Protein AF-A0A357I9I0-F1 (afdb_monomer_lite)

pLDDT: mean 70.43, std 14.73, range [44.56, 95.81]

Structure (mmCIF, N/CA/C/O backbone):
data_AF-A0A357I9I0-F1
#
_entry.id   AF-A0A357I9I0-F1
#
loop_
_atom_site.group_PDB
_atom_site.id
_atom_site.type_symbol
_atom_site.label_atom_id
_atom_site.label_alt_id
_atom_site.label_comp_id
_atom_site.label_asym_id
_atom_site.label_entity_id
_atom_site.label_seq_id
_atom_site.pdbx_PDB_ins_code
_atom_site.Cartn_x
_atom_site.Cartn_y
_atom_site.Cartn_z
_atom_site.occupancy
_atom_site.B_iso_or_equiv
_atom_site.auth_seq_id
_atom_site.auth_comp_id
_atom_site.auth_asym_id
_atom_site.auth_atom_id
_atom_site.pdbx_PDB_model_num
ATOM 1 N N . VAL A 1 1 ? -6.649 2.729 31.649 1.00 77.00 1 VAL A N 1
ATOM 2 C CA . VAL A 1 1 ? -6.765 1.903 30.424 1.00 77.00 1 VAL A CA 1
ATOM 3 C C . VAL A 1 1 ? -7.086 2.806 29.247 1.00 77.00 1 VAL A C 1
ATOM 5 O O . VAL A 1 1 ? -7.977 3.643 29.360 1.00 77.00 1 VAL A O 1
ATOM 8 N N . PHE A 1 2 ? -6.343 2.664 28.151 1.00 78.06 2 PHE A N 1
ATOM 9 C CA . PHE A 1 2 ? -6.590 3.400 26.912 1.00 78.06 2 PHE A CA 1
ATOM 10 C C . PHE A 1 2 ? -7.330 2.504 25.931 1.00 78.06 2 PHE A C 1
ATOM 12 O O . PHE A 1 2 ? -6.907 1.373 25.696 1.00 78.06 2 PHE A O 1
ATOM 19 N N . ILE A 1 3 ? -8.426 3.009 25.370 1.00 77.62 3 ILE A N 1
ATOM 20 C CA . ILE A 1 3 ? -9.235 2.271 24.401 1.00 77.62 3 ILE A CA 1
ATOM 21 C C . ILE A 1 3 ? -9.315 3.104 23.135 1.00 77.62 3 ILE A C 1
ATOM 23 O O . ILE A 1 3 ? -9.853 4.214 23.143 1.00 77.62 3 ILE A O 1
ATOM 27 N N . LYS A 1 4 ? -8.755 2.559 22.055 1.00 79.69 4 LYS A N 1
ATOM 28 C CA . LYS A 1 4 ? -8.870 3.118 20.712 1.00 79.69 4 LYS A CA 1
ATOM 29 C C . LYS A 1 4 ? -10.091 2.498 20.045 1.00 79.69 4 LYS A C 1
ATOM 31 O O . LYS A 1 4 ? -10.149 1.279 19.916 1.00 79.69 4 LYS A O 1
ATOM 36 N N . TYR A 1 5 ? -11.051 3.320 19.643 1.00 78.62 5 TYR A N 1
ATOM 37 C CA . TYR A 1 5 ? -12.319 2.850 19.080 1.00 78.62 5 TYR A CA 1
ATOM 38 C C . TYR A 1 5 ? -12.621 3.505 17.737 1.00 78.62 5 TYR A C 1
ATOM 40 O O . TYR A 1 5 ? -12.159 4.613 17.467 1.00 78.62 5 TYR A O 1
ATOM 48 N N . LEU A 1 6 ? -13.387 2.825 16.881 1.00 77.56 6 LEU A N 1
ATOM 49 C CA . LEU A 1 6 ? -13.899 3.448 15.665 1.00 77.56 6 LEU A CA 1
ATOM 50 C C . LEU A 1 6 ? -15.017 4.432 16.037 1.00 77.56 6 LEU A C 1
ATOM 52 O O . LEU A 1 6 ? -15.881 4.070 16.832 1.00 77.56 6 LEU A O 1
ATOM 56 N N . PRO A 1 7 ? -15.055 5.641 15.452 1.00 71.12 7 PRO A N 1
ATOM 57 C CA . PRO A 1 7 ? -16.050 6.659 15.802 1.00 71.12 7 PRO A CA 1
ATOM 58 C C . PRO A 1 7 ? -17.497 6.244 15.483 1.00 71.12 7 PRO A C 1
ATOM 60 O O . PRO A 1 7 ? -18.431 6.836 16.007 1.00 71.12 7 PRO A O 1
ATOM 63 N N . GLU A 1 8 ? -17.692 5.222 14.646 1.00 73.12 8 GLU A N 1
ATOM 64 C CA . GLU A 1 8 ? -19.010 4.655 14.326 1.00 73.12 8 GLU A CA 1
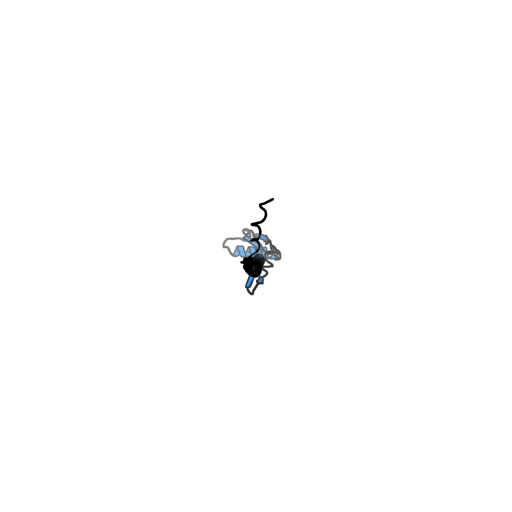ATOM 65 C C . GLU A 1 8 ? -19.518 3.686 15.410 1.00 73.12 8 GLU A C 1
ATOM 67 O O . GLU A 1 8 ? -20.695 3.326 15.434 1.00 73.12 8 GLU A O 1
ATOM 72 N N . THR A 1 9 ? -18.651 3.268 16.335 1.00 73.88 9 THR A N 1
ATOM 73 C CA . THR A 1 9 ? -19.014 2.397 17.453 1.00 73.88 9 THR A CA 1
ATOM 74 C C . THR A 1 9 ? -19.516 3.229 18.632 1.00 73.88 9 THR A C 1
ATOM 76 O O . THR A 1 9 ? -18.803 4.090 19.148 1.00 73.88 9 THR A O 1
ATOM 79 N N . ARG A 1 10 ? -20.729 2.936 19.114 1.00 70.00 10 ARG A N 1
ATOM 80 C CA . ARG A 1 10 ? -21.310 3.566 20.310 1.00 70.00 10 ARG A CA 1
ATOM 81 C C . ARG A 1 10 ? -20.650 3.026 21.578 1.00 70.00 10 ARG A C 1
ATOM 83 O O . ARG A 1 10 ? -21.147 2.095 22.204 1.00 70.00 10 ARG A O 1
ATOM 90 N N . LEU A 1 11 ? -19.500 3.592 21.944 1.00 73.00 11 LEU A N 1
ATOM 91 C CA . LEU A 1 11 ? -18.765 3.175 23.143 1.00 73.00 11 LEU A CA 1
ATOM 92 C C . LEU A 1 11 ? -19.372 3.682 24.457 1.00 73.00 11 LEU A C 1
ATOM 94 O O . LEU A 1 11 ? -19.047 3.143 25.515 1.00 73.00 11 LEU A O 1
ATOM 98 N N . ASP A 1 12 ? -20.245 4.688 24.404 1.00 73.50 12 ASP A N 1
ATOM 99 C CA . ASP A 1 12 ? -20.838 5.298 25.599 1.00 73.50 12 ASP A CA 1
ATOM 100 C C . ASP A 1 12 ? -21.708 4.310 26.387 1.00 73.50 12 ASP A C 1
ATOM 102 O O . ASP A 1 12 ? -21.696 4.316 27.617 1.00 73.50 12 ASP A O 1
ATOM 106 N N . GLU A 1 13 ? -22.392 3.408 25.681 1.00 79.50 13 GLU A N 1
ATOM 107 C CA . GLU A 1 13 ? -23.292 2.408 26.266 1.00 79.50 13 GLU A CA 1
ATOM 108 C C . GLU A 1 13 ? -22.512 1.261 26.943 1.00 79.50 13 GLU A C 1
ATOM 110 O O . GLU A 1 13 ? -22.909 0.770 27.998 1.00 79.50 13 GLU A O 1
ATOM 115 N N . ILE A 1 14 ? -21.348 0.887 26.400 1.00 80.69 14 ILE A N 1
ATOM 116 C CA . ILE A 1 14 ? -20.538 -0.257 26.867 1.00 80.69 14 ILE A CA 1
ATOM 117 C C . ILE A 1 14 ? -19.396 0.135 27.817 1.00 80.69 14 ILE A C 1
ATOM 119 O O . ILE A 1 14 ? -18.700 -0.721 28.363 1.00 80.69 14 ILE A O 1
ATOM 123 N N . LYS A 1 15 ? -19.190 1.431 28.073 1.00 81.06 15 LYS A N 1
ATOM 124 C CA . LYS A 1 15 ? -18.105 1.938 28.933 1.00 81.06 15 LYS A CA 1
ATOM 125 C C . LYS A 1 15 ? -18.128 1.347 30.349 1.00 81.06 15 LYS A C 1
ATOM 127 O O . LYS A 1 15 ? -17.073 1.047 30.911 1.00 81.06 15 LYS A O 1
ATOM 132 N N . SER A 1 16 ? -19.323 1.199 30.924 1.00 82.25 16 SER A N 1
ATOM 133 C CA . SER A 1 16 ? -19.526 0.620 32.261 1.00 82.25 16 SER A CA 1
ATOM 134 C C . SER A 1 16 ? -19.165 -0.869 32.291 1.00 82.25 16 SER A C 1
ATOM 136 O O . SER A 1 16 ? -18.475 -1.340 33.197 1.00 82.25 16 SER A O 1
ATOM 138 N N . GLU A 1 17 ? -19.550 -1.597 31.244 1.00 83.12 17 GLU A N 1
ATOM 139 C CA . GLU A 1 17 ? -19.239 -3.016 31.089 1.00 83.12 17 GLU A CA 1
ATOM 140 C C . GLU A 1 17 ? -17.730 -3.241 30.962 1.00 83.12 17 GLU A C 1
ATOM 142 O O . GLU A 1 17 ? -17.163 -4.078 31.666 1.00 83.12 17 GLU A O 1
ATOM 147 N N . ILE A 1 18 ? -17.043 -2.415 30.168 1.00 82.00 18 ILE A N 1
ATOM 148 C CA . ILE A 1 18 ? -15.585 -2.490 30.033 1.00 82.00 18 ILE A CA 1
ATOM 149 C C . ILE A 1 18 ? -14.890 -2.220 31.375 1.00 82.00 18 ILE A C 1
ATOM 151 O O . ILE A 1 18 ? -13.954 -2.934 31.736 1.00 82.00 18 ILE A O 1
ATOM 155 N N . LYS A 1 19 ? -15.352 -1.229 32.151 1.00 83.25 19 LYS A N 1
ATOM 156 C CA . LYS A 1 19 ? -14.823 -0.981 33.504 1.00 83.25 19 LYS A CA 1
ATOM 157 C C . LYS A 1 19 ? -14.955 -2.202 34.408 1.00 83.25 19 LYS A C 1
ATOM 159 O O . LYS A 1 19 ? -14.013 -2.534 35.123 1.00 83.25 19 LYS A O 1
ATOM 164 N N . MET A 1 20 ? -16.104 -2.867 34.366 1.00 84.44 20 MET A N 1
ATOM 165 C CA . MET A 1 20 ? -16.371 -4.057 35.170 1.00 84.44 20 MET A CA 1
ATOM 166 C C . MET A 1 20 ? -15.499 -5.246 34.749 1.00 84.44 20 MET A C 1
ATOM 168 O O . MET A 1 20 ? -14.977 -5.942 35.618 1.00 84.44 20 MET A O 1
ATOM 172 N N . ILE A 1 21 ? -15.293 -5.454 33.445 1.00 85.06 21 ILE A N 1
ATOM 173 C CA . ILE A 1 21 ? -14.382 -6.489 32.932 1.00 85.06 21 ILE A CA 1
ATOM 174 C C . ILE A 1 21 ? -12.957 -6.229 33.426 1.00 85.06 21 ILE A C 1
ATOM 176 O O . ILE A 1 21 ? -12.316 -7.130 33.963 1.00 85.06 21 ILE A O 1
ATOM 180 N N . VAL A 1 22 ? -12.475 -4.989 33.308 1.00 83.44 22 VAL A N 1
ATOM 181 C CA . VAL A 1 22 ? -11.122 -4.624 33.749 1.00 83.44 22 VAL A CA 1
ATOM 182 C C . VAL A 1 22 ? -10.963 -4.811 35.260 1.00 83.44 22 VAL A C 1
ATOM 184 O O . VAL A 1 22 ? -9.989 -5.425 35.687 1.00 83.44 22 VAL A O 1
ATOM 187 N N . ALA A 1 23 ? -11.929 -4.354 36.061 1.00 83.75 23 ALA A N 1
ATOM 188 C CA . ALA A 1 23 ? -11.901 -4.514 37.516 1.00 83.75 23 ALA A CA 1
ATOM 189 C C . ALA A 1 23 ? -11.879 -5.991 37.946 1.00 83.75 23 ALA A C 1
ATOM 191 O O . ALA A 1 23 ? -11.171 -6.354 38.875 1.00 83.75 23 ALA A O 1
ATOM 192 N N . ARG A 1 24 ? -12.606 -6.870 37.242 1.00 84.88 24 ARG A N 1
ATOM 193 C CA . ARG A 1 24 ? -12.603 -8.317 37.526 1.00 84.88 24 ARG A CA 1
ATOM 194 C C . ARG A 1 24 ? -11.357 -9.042 37.019 1.00 84.88 24 ARG A C 1
ATOM 196 O O . ARG A 1 24 ? -11.066 -10.129 37.501 1.00 84.88 24 ARG A O 1
ATOM 203 N N . SER A 1 25 ? -10.645 -8.476 36.046 1.00 81.06 25 SER A N 1
ATOM 204 C CA . SER A 1 25 ? -9.455 -9.103 35.458 1.00 81.06 25 SER A CA 1
ATOM 205 C C . SER A 1 25 ? -8.190 -8.975 36.314 1.00 81.06 25 SER A C 1
ATOM 207 O O . SER A 1 25 ? -7.205 -9.652 36.032 1.00 81.06 25 SER A O 1
ATOM 209 N N . ILE A 1 26 ? -8.198 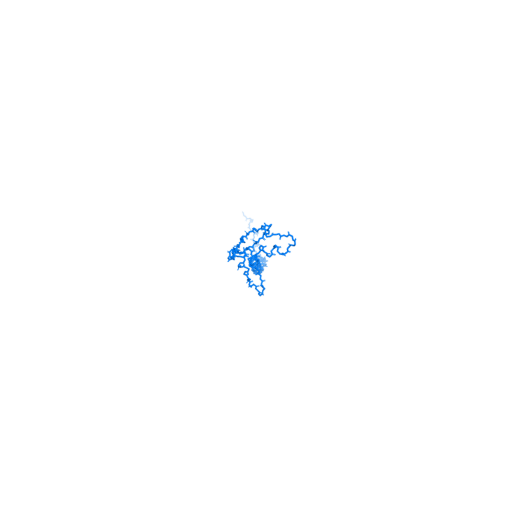-8.113 37.340 1.00 78.19 26 ILE A N 1
ATOM 210 C CA . ILE A 1 26 ? -7.040 -7.825 38.195 1.00 78.19 26 ILE A CA 1
ATOM 211 C C . ILE A 1 26 ? -7.472 -7.940 39.664 1.00 78.19 26 ILE A C 1
ATOM 213 O O . ILE A 1 26 ? -8.303 -7.164 40.133 1.00 78.19 26 ILE A O 1
ATOM 217 N N . GLU A 1 27 ? -6.903 -8.895 40.405 1.00 70.44 27 GLU A N 1
ATOM 218 C CA . GLU A 1 27 ? -7.173 -9.049 41.840 1.00 70.44 27 GLU A CA 1
ATOM 219 C C . GLU A 1 27 ? -6.764 -7.786 42.615 1.00 70.44 27 GLU A C 1
ATOM 221 O O . GLU A 1 27 ? -5.643 -7.294 42.494 1.00 70.44 27 GLU A O 1
ATOM 226 N N . GLY A 1 28 ? -7.694 -7.243 43.406 1.00 75.62 28 GLY A N 1
ATOM 227 C CA . GLY A 1 28 ? -7.483 -6.031 44.206 1.00 75.62 28 GLY A CA 1
ATOM 228 C C . GLY A 1 28 ? -7.773 -4.705 43.492 1.00 75.62 28 GLY A C 1
ATOM 229 O O . GLY A 1 28 ? -7.646 -3.659 44.126 1.00 75.62 28 GLY A O 1
ATOM 230 N N . LEU A 1 29 ? -8.197 -4.716 42.222 1.00 76.88 29 LEU A N 1
ATOM 231 C CA . LEU A 1 29 ? -8.586 -3.505 41.494 1.00 76.88 29 LEU A CA 1
ATOM 232 C C . LEU A 1 29 ? -10.096 -3.253 41.625 1.00 76.88 29 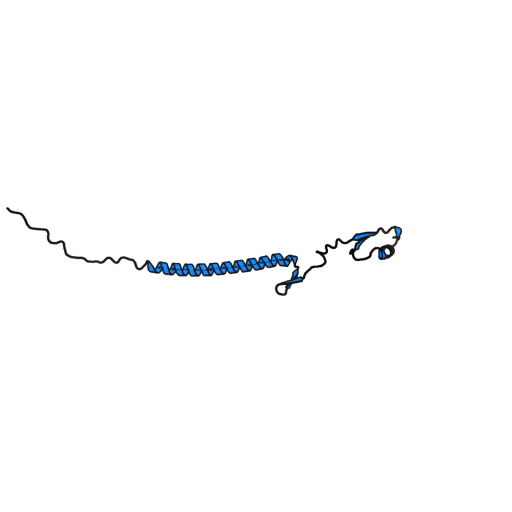LEU A C 1
ATOM 234 O O . LEU A 1 29 ? -10.916 -4.014 41.110 1.00 76.88 29 LEU A O 1
ATOM 238 N N . SER A 1 30 ? -10.486 -2.173 42.304 1.00 76.50 30 SER A N 1
ATOM 239 C CA . SER A 1 30 ? -11.901 -1.802 42.427 1.00 76.50 30 SER A CA 1
ATOM 240 C C . SER A 1 30 ? -12.372 -0.949 41.244 1.00 76.50 30 SER A C 1
ATOM 242 O O . SER A 1 30 ? -11.588 -0.278 40.573 1.00 76.50 30 SER A O 1
ATOM 244 N N . TYR A 1 31 ? -13.681 -0.959 40.984 1.00 76.44 31 TYR A N 1
ATOM 245 C CA . TYR A 1 31 ? -14.309 -0.238 39.870 1.00 76.44 31 TYR A CA 1
ATOM 246 C C . TYR A 1 31 ? -13.955 1.264 39.829 1.00 76.44 31 TYR A C 1
ATOM 248 O O . TYR A 1 31 ? -13.729 1.825 38.753 1.00 76.44 31 TYR A O 1
ATOM 256 N N . ASP A 1 32 ? -13.843 1.900 40.998 1.00 77.81 32 ASP A N 1
ATOM 257 C CA . ASP A 1 32 ? -13.555 3.334 41.137 1.00 77.81 32 ASP A CA 1
ATOM 258 C C . ASP A 1 32 ? -12.098 3.694 40.826 1.00 77.81 32 ASP A C 1
ATOM 260 O O . ASP A 1 32 ? -11.792 4.839 40.494 1.00 77.81 32 ASP A O 1
ATOM 264 N N . GLN A 1 33 ? -11.197 2.710 40.866 1.00 77.94 33 GLN A N 1
ATOM 265 C CA . GLN A 1 33 ? -9.778 2.887 40.550 1.00 77.94 33 GLN A CA 1
ATOM 266 C C . GLN A 1 33 ? -9.492 2.767 39.043 1.00 77.94 33 GLN A C 1
ATOM 268 O O . GLN A 1 33 ? -8.373 3.030 38.595 1.00 77.94 33 GLN A O 1
ATOM 273 N N . VAL A 1 34 ? -10.491 2.407 38.227 1.00 73.62 34 VAL A N 1
ATOM 274 C CA . VAL A 1 34 ? -10.319 2.230 36.780 1.00 73.62 34 VAL A CA 1
ATOM 275 C C . VAL A 1 34 ? -10.641 3.524 36.023 1.00 73.62 34 VAL A C 1
ATOM 277 O O . VAL A 1 34 ? -11.800 3.872 35.773 1.00 73.62 34 VAL A O 1
ATOM 280 N N . SER A 1 35 ? -9.593 4.219 35.571 1.00 78.44 35 SER A N 1
ATOM 281 C CA . SER A 1 35 ? -9.719 5.342 34.632 1.00 78.44 35 SER A CA 1
ATOM 282 C C . SER A 1 35 ? -9.692 4.853 33.179 1.00 78.44 35 SER A C 1
ATOM 284 O O . SER A 1 35 ? -8.750 4.168 32.757 1.00 78.44 35 SER A O 1
ATOM 286 N N . LEU A 1 36 ? -10.734 5.189 32.409 1.00 77.00 36 LEU A N 1
ATOM 287 C CA . LEU A 1 36 ? -10.821 4.916 30.971 1.00 77.00 36 LEU A CA 1
ATOM 288 C C . LEU A 1 36 ? -10.671 6.223 30.214 1.00 77.00 36 LEU A C 1
ATOM 290 O O . LEU A 1 36 ? -11.473 7.141 30.393 1.00 77.00 36 LEU A O 1
ATOM 294 N N . VAL A 1 37 ? -9.698 6.254 29.313 1.00 80.94 37 VAL A N 1
ATOM 295 C CA . VAL A 1 37 ? -9.555 7.325 28.332 1.00 80.94 37 VAL A CA 1
ATOM 296 C C . VAL A 1 37 ? -9.924 6.747 26.975 1.00 80.94 37 VAL A C 1
ATOM 298 O O . VAL A 1 37 ? -9.296 5.800 26.492 1.00 80.94 37 VAL A O 1
ATOM 301 N N . MET A 1 38 ? -10.990 7.294 26.397 1.00 78.50 38 MET A N 1
ATOM 302 C CA . MET A 1 38 ? -11.515 6.884 25.101 1.00 78.50 38 MET A CA 1
ATOM 303 C C . MET A 1 38 ? -10.872 7.760 24.034 1.00 78.50 38 MET A C 1
ATOM 305 O O . MET A 1 38 ? -11.035 8.979 24.047 1.00 78.50 38 MET A O 1
ATOM 309 N N . LEU A 1 39 ? -10.136 7.139 23.121 1.00 77.50 39 LEU A N 1
ATOM 310 C CA . LEU A 1 39 ? -9.490 7.824 22.011 1.00 77.50 39 LEU A CA 1
ATOM 311 C C . LEU A 1 39 ? -10.183 7.387 20.727 1.00 77.50 39 LEU A C 1
ATOM 313 O O . LEU A 1 39 ? -10.097 6.221 20.335 1.00 77.50 39 LEU A O 1
ATOM 317 N N . ALA A 1 40 ? -10.883 8.320 20.083 1.00 74.94 40 ALA A N 1
ATOM 318 C CA . ALA A 1 40 ? -11.420 8.066 18.758 1.00 74.94 40 ALA A CA 1
ATOM 319 C C . ALA A 1 40 ? -10.239 7.773 17.832 1.00 74.94 40 ALA A C 1
ATOM 321 O O . ALA A 1 40 ? -9.270 8.537 17.767 1.00 74.94 40 ALA A O 1
ATOM 322 N N . ALA A 1 41 ? -10.289 6.642 17.140 1.00 74.56 41 ALA A N 1
ATOM 323 C CA . ALA A 1 41 ? -9.365 6.397 16.061 1.00 74.56 41 ALA A CA 1
ATOM 324 C C . ALA A 1 41 ? -9.581 7.513 15.039 1.00 74.56 41 ALA A C 1
ATOM 326 O O . ALA A 1 41 ? -10.681 7.661 14.504 1.00 74.56 41 ALA A O 1
ATOM 327 N N . ALA A 1 42 ? -8.527 8.283 14.763 1.00 65.31 42 ALA A N 1
ATOM 328 C CA . ALA A 1 42 ? -8.423 9.006 13.511 1.00 65.31 42 ALA A CA 1
ATOM 329 C C . ALA A 1 42 ? -8.400 7.938 12.414 1.00 65.31 42 ALA A C 1
ATOM 331 O O . ALA A 1 42 ? -7.352 7.412 12.042 1.00 65.31 42 ALA A O 1
ATOM 332 N N . VAL A 1 43 ? -9.591 7.509 12.002 1.00 55.66 43 VAL A N 1
ATOM 333 C CA . VAL A 1 43 ? -9.765 6.764 10.773 1.00 55.66 43 VAL A CA 1
ATOM 334 C C . VAL A 1 43 ? -9.525 7.815 9.711 1.00 55.66 43 VAL A C 1
ATOM 336 O O . VAL A 1 43 ? -10.447 8.520 9.302 1.00 55.66 43 VAL A O 1
ATOM 339 N N . ASP A 1 44 ? -8.265 7.962 9.303 1.00 54.91 44 ASP A N 1
ATOM 340 C CA . ASP A 1 44 ? -8.004 8.430 7.957 1.00 54.91 44 ASP A CA 1
ATOM 341 C C . ASP A 1 44 ? -8.802 7.479 7.073 1.00 54.91 44 ASP A C 1
ATOM 343 O O . ASP A 1 44 ? -8.427 6.323 6.861 1.00 54.91 44 ASP A O 1
ATOM 347 N N . LYS A 1 45 ? -9.964 7.942 6.607 1.00 51.56 45 LYS A N 1
ATOM 348 C CA . LYS A 1 45 ? -10.809 7.188 5.677 1.00 51.56 45 LYS A CA 1
ATOM 349 C C . LYS A 1 45 ? -10.046 6.869 4.380 1.00 51.56 45 LYS A C 1
ATOM 351 O O . LYS A 1 45 ? -10.511 6.064 3.588 1.00 51.56 45 LYS A O 1
ATOM 356 N N . GLY A 1 46 ? -8.852 7.445 4.192 1.00 48.19 46 GLY A N 1
ATOM 357 C CA . GLY A 1 46 ? -7.887 7.078 3.158 1.00 48.19 46 GLY A CA 1
ATOM 358 C C . GLY A 1 46 ? -6.922 5.932 3.503 1.00 48.19 46 GLY A C 1
ATOM 359 O O . GLY A 1 46 ? -6.372 5.349 2.578 1.00 48.19 46 GLY A O 1
ATOM 360 N N . ALA A 1 47 ? -6.717 5.573 4.777 1.00 51.19 47 ALA A N 1
ATOM 361 C CA . ALA A 1 47 ? -5.708 4.586 5.192 1.00 51.19 47 ALA A CA 1
ATOM 362 C C . ALA A 1 47 ? -6.273 3.182 5.477 1.00 51.19 47 ALA A C 1
ATOM 364 O O . ALA A 1 47 ? -5.539 2.201 5.394 1.00 51.19 47 ALA A O 1
ATOM 365 N N . VAL A 1 48 ? -7.566 3.062 5.807 1.00 50.41 48 VAL A N 1
ATOM 366 C CA . VAL A 1 48 ? -8.185 1.764 6.159 1.00 50.41 48 VAL A CA 1
ATOM 367 C C . VAL A 1 48 ? -9.091 1.214 5.051 1.00 50.41 48 VAL A C 1
ATOM 369 O O . VAL A 1 48 ? -9.304 0.008 4.996 1.00 50.41 48 VAL A O 1
ATOM 372 N N . ASP A 1 49 ? -9.569 2.050 4.123 1.00 47.56 49 ASP A N 1
ATOM 373 C CA . ASP A 1 49 ? -10.599 1.622 3.166 1.00 47.56 49 ASP A CA 1
ATOM 374 C C . ASP A 1 49 ? -10.066 1.156 1.802 1.00 47.56 49 ASP A C 1
ATOM 376 O O . ASP A 1 49 ? -10.794 0.533 1.039 1.00 47.56 49 ASP A O 1
ATOM 380 N N . GLN A 1 50 ? -8.805 1.409 1.435 1.00 44.56 50 GLN A N 1
ATOM 381 C CA . GLN A 1 50 ? -8.351 1.095 0.074 1.00 44.56 50 GLN A CA 1
ATOM 382 C C . GLN A 1 50 ? -6.892 0.627 0.010 1.00 44.56 50 GLN A C 1
ATOM 384 O O . GLN A 1 50 ? -6.109 1.148 -0.784 1.00 44.56 50 GLN A O 1
ATOM 389 N N . VAL A 1 51 ? -6.552 -0.483 0.688 1.00 50.03 51 VAL A N 1
ATOM 390 C CA . VAL A 1 51 ? -5.570 -1.420 0.093 1.00 50.03 51 VAL A CA 1
ATOM 391 C C . VAL A 1 51 ? -6.245 -2.032 -1.133 1.00 50.03 51 VAL A C 1
ATOM 393 O O . VAL A 1 51 ? -6.706 -3.172 -1.152 1.00 50.03 51 VAL A O 1
ATOM 396 N N . ARG A 1 52 ? -6.395 -1.207 -2.169 1.00 49.59 52 ARG A N 1
ATOM 397 C CA . ARG A 1 52 ? -6.850 -1.624 -3.480 1.00 49.59 52 ARG A CA 1
ATOM 398 C C . ARG A 1 52 ? -5.776 -2.542 -4.008 1.00 49.59 52 ARG A C 1
ATOM 400 O O . ARG A 1 52 ? -4.695 -2.114 -4.398 1.00 49.59 52 ARG A O 1
ATOM 407 N N . TRP A 1 53 ? -6.070 -3.824 -3.993 1.00 48.72 53 TRP A N 1
ATOM 408 C CA . TRP A 1 53 ? -5.258 -4.810 -4.668 1.00 48.72 53 TRP A CA 1
ATOM 409 C C . TRP A 1 53 ? -5.402 -4.569 -6.169 1.00 48.72 53 TRP A C 1
ATOM 411 O O . TRP A 1 53 ? -6.427 -4.897 -6.765 1.00 48.72 53 TRP A O 1
ATOM 421 N N . SER A 1 54 ? -4.401 -3.943 -6.785 1.00 56.62 54 SER A N 1
ATOM 422 C CA . SER A 1 54 ? -4.338 -3.845 -8.242 1.00 56.62 54 SER A CA 1
ATOM 423 C C . SER A 1 54 ? -3.604 -5.069 -8.779 1.00 56.62 54 SER A C 1
ATOM 425 O O . SER A 1 54 ? -2.540 -5.436 -8.279 1.00 56.62 54 SER A O 1
ATOM 427 N N . THR A 1 55 ? -4.201 -5.739 -9.763 1.00 58.41 55 THR A N 1
ATOM 428 C CA . THR A 1 55 ? -3.581 -6.889 -10.427 1.00 58.41 55 THR A CA 1
ATOM 429 C C . THR A 1 55 ? -2.804 -6.372 -11.629 1.00 58.41 55 THR A C 1
ATOM 431 O O . THR A 1 55 ? -3.401 -5.929 -12.608 1.00 58.41 55 THR A O 1
ATOM 434 N N . LEU A 1 56 ? -1.476 -6.414 -11.552 1.00 51.06 56 LEU A N 1
ATOM 435 C CA . LEU A 1 56 ? -0.580 -6.161 -12.680 1.00 51.06 56 LEU A CA 1
ATOM 436 C C . LEU A 1 56 ? 0.119 -7.489 -12.995 1.00 51.06 56 LEU A C 1
ATOM 438 O O . LEU A 1 56 ? 0.791 -8.048 -12.135 1.00 51.06 56 LEU A O 1
ATOM 442 N N . LEU A 1 57 ? -0.080 -8.026 -14.207 1.00 56.34 57 LEU A N 1
ATOM 443 C CA . LEU A 1 57 ? 0.537 -9.289 -14.661 1.00 56.34 57 LEU A CA 1
ATOM 444 C C . LEU A 1 57 ? 0.248 -10.516 -13.764 1.00 56.34 57 LEU A C 1
ATOM 446 O O . LEU A 1 57 ? 1.097 -11.379 -13.579 1.00 56.34 57 LEU A O 1
ATOM 450 N N . GLY A 1 58 ? -0.957 -10.610 -13.194 1.00 61.97 58 GLY A N 1
ATOM 451 C CA . GLY A 1 58 ? -1.368 -11.761 -12.374 1.00 61.97 58 GLY A CA 1
ATOM 452 C C . GLY A 1 58 ? -0.815 -11.773 -10.943 1.00 61.97 58 GLY A C 1
ATOM 453 O O . GLY A 1 58 ? -1.226 -12.615 -10.149 1.00 61.97 58 GLY A O 1
ATOM 454 N N . PHE A 1 59 ? 0.037 -10.811 -10.575 1.00 65.06 59 PHE A N 1
ATOM 455 C CA . PHE A 1 59 ? 0.523 -10.637 -9.208 1.00 65.06 59 PHE A CA 1
ATOM 456 C C . PHE A 1 59 ? -0.268 -9.537 -8.490 1.00 65.06 59 PHE A C 1
ATOM 458 O O . PHE A 1 59 ? -0.521 -8.459 -9.035 1.00 65.06 59 PHE A O 1
ATOM 465 N N . ARG A 1 60 ? -0.686 -9.824 -7.252 1.00 60.06 60 ARG A N 1
ATOM 466 C CA . ARG A 1 60 ? -1.358 -8.853 -6.379 1.00 60.06 60 ARG A CA 1
ATOM 467 C C . ARG A 1 60 ? -0.304 -7.933 -5.767 1.00 60.06 60 ARG A C 1
ATOM 469 O O . ARG A 1 60 ? 0.475 -8.385 -4.933 1.00 60.06 60 ARG A O 1
ATOM 476 N N . MET A 1 61 ? -0.295 -6.659 -6.161 1.00 63.19 61 MET A N 1
ATOM 477 C CA . MET A 1 61 ? 0.596 -5.646 -5.586 1.00 63.19 61 MET A CA 1
ATOM 478 C C . MET A 1 61 ? -0.193 -4.474 -4.977 1.00 63.19 61 MET A C 1
ATOM 480 O O . MET A 1 61 ? -1.209 -4.060 -5.552 1.00 63.19 61 MET A O 1
ATOM 484 N N . PRO A 1 62 ? 0.259 -3.931 -3.827 1.00 57.19 62 PRO A N 1
ATOM 485 C CA . PRO A 1 62 ? -0.317 -2.733 -3.221 1.00 57.19 62 PRO A CA 1
ATOM 486 C C . PRO A 1 62 ? -0.221 -1.520 -4.157 1.00 57.19 62 PRO A C 1
ATOM 488 O O . PRO A 1 62 ? 0.811 -1.282 -4.788 1.00 57.19 62 PRO A O 1
ATOM 491 N N . VAL A 1 63 ? -1.294 -0.729 -4.225 1.00 59.97 63 VAL A N 1
ATOM 492 C CA . VAL A 1 63 ? -1.420 0.447 -5.111 1.00 59.97 63 VAL A CA 1
ATOM 493 C C . VAL A 1 63 ? -0.353 1.522 -4.907 1.00 59.97 63 VAL A C 1
ATOM 495 O O . VAL A 1 63 ? -0.004 2.204 -5.869 1.00 59.97 63 VAL A O 1
ATOM 498 N N . GLU A 1 64 ? 0.217 1.642 -3.709 1.00 62.22 64 GLU A N 1
ATOM 499 C CA . GLU A 1 64 ? 1.297 2.600 -3.426 1.00 62.22 64 GLU A CA 1
ATOM 500 C C . GLU A 1 64 ? 2.592 2.256 -4.178 1.00 62.22 64 GLU A C 1
ATOM 502 O O . GLU A 1 64 ? 3.334 3.146 -4.589 1.00 62.22 64 GLU A O 1
ATOM 507 N N . SER A 1 65 ? 2.834 0.971 -4.459 1.00 59.75 65 SER A N 1
ATOM 508 C CA . SER A 1 65 ? 3.984 0.514 -5.251 1.00 59.75 65 SER A CA 1
ATOM 509 C C . SER A 1 65 ? 3.674 0.389 -6.747 1.00 59.75 65 SER A C 1
ATOM 511 O O . SER A 1 65 ? 4.591 0.287 -7.559 1.00 59.75 65 SER A O 1
ATOM 513 N N . ALA A 1 66 ? 2.399 0.431 -7.145 1.00 60.34 66 ALA A N 1
ATOM 514 C CA . ALA A 1 66 ? 1.990 0.257 -8.540 1.00 60.34 66 ALA A CA 1
ATOM 515 C C . ALA A 1 66 ? 2.395 1.443 -9.437 1.00 60.34 66 ALA A C 1
ATOM 517 O O . ALA A 1 66 ? 2.731 1.251 -10.606 1.00 60.34 66 ALA A O 1
ATOM 518 N N . GLN A 1 67 ? 2.394 2.664 -8.895 1.00 67.19 67 GLN A N 1
ATOM 519 C CA . GLN A 1 67 ? 2.803 3.887 -9.601 1.00 67.19 67 GLN A CA 1
ATOM 520 C C . GLN A 1 67 ? 4.291 3.886 -10.003 1.00 67.19 67 GLN A C 1
ATOM 522 O O . GLN A 1 67 ? 4.568 3.953 -11.204 1.00 67.19 67 GLN A O 1
ATOM 527 N N . PRO A 1 68 ? 5.257 3.754 -9.069 1.00 75.12 68 PRO A N 1
ATOM 528 C CA . PRO A 1 68 ? 6.679 3.739 -9.422 1.00 75.12 68 PRO A CA 1
ATOM 529 C C . PRO A 1 68 ? 7.061 2.527 -10.281 1.00 75.12 68 PRO A C 1
ATOM 531 O O . PRO A 1 68 ? 7.927 2.617 -11.149 1.00 75.12 68 PRO A O 1
ATOM 534 N N . LEU A 1 69 ? 6.380 1.394 -10.107 1.00 73.88 69 LEU A N 1
ATOM 535 C CA . LEU A 1 69 ? 6.641 0.206 -10.914 1.00 73.88 69 LEU A CA 1
ATOM 536 C C . LEU A 1 69 ? 6.158 0.391 -12.362 1.00 73.88 69 LEU A C 1
ATOM 538 O O . LEU A 1 69 ? 6.859 0.026 -13.304 1.00 73.88 69 LEU A O 1
ATOM 542 N N . ARG A 1 70 ? 5.006 1.043 -12.568 1.00 75.25 70 ARG A N 1
ATOM 543 C CA . ARG A 1 70 ? 4.503 1.379 -13.909 1.00 75.25 70 ARG A CA 1
ATOM 544 C C . ARG A 1 70 ? 5.425 2.352 -14.641 1.00 75.25 70 ARG A C 1
ATOM 546 O O . ARG A 1 70 ? 5.648 2.173 -15.838 1.00 75.25 70 ARG A O 1
ATOM 553 N N . THR A 1 71 ? 5.970 3.354 -13.952 1.00 82.75 71 THR A N 1
ATOM 554 C CA . THR A 1 71 ? 6.911 4.303 -14.568 1.00 82.75 71 THR A CA 1
ATOM 555 C C . THR A 1 71 ? 8.237 3.636 -14.917 1.00 82.75 71 THR A C 1
ATOM 557 O O . THR A 1 71 ? 8.759 3.898 -15.998 1.00 82.75 71 THR A O 1
ATOM 560 N N . MET A 1 72 ? 8.737 2.718 -14.082 1.00 83.75 72 MET A N 1
ATOM 561 C CA . MET A 1 72 ? 9.924 1.912 -14.392 1.00 83.75 72 MET A CA 1
ATOM 562 C C . MET A 1 72 ? 9.719 0.996 -15.605 1.00 83.75 72 MET A C 1
ATOM 564 O O . MET A 1 72 ? 10.580 0.925 -16.479 1.00 83.75 72 MET A O 1
ATOM 568 N N . VAL A 1 73 ? 8.576 0.314 -15.703 1.00 86.06 73 VAL A N 1
ATOM 569 C CA . VAL A 1 73 ? 8.286 -0.559 -16.854 1.00 86.06 73 VAL A CA 1
ATOM 570 C C . VAL A 1 73 ? 8.141 0.260 -18.141 1.00 86.06 73 VAL A C 1
ATOM 572 O O . VAL A 1 73 ? 8.690 -0.110 -19.181 1.00 86.06 73 VAL A O 1
ATOM 575 N N . LEU A 1 74 ? 7.441 1.396 -18.088 1.00 87.88 74 LEU A N 1
ATOM 576 C CA . LEU A 1 74 ? 7.285 2.278 -19.247 1.00 87.88 74 LEU A CA 1
ATOM 577 C C . LEU A 1 74 ? 8.612 2.908 -19.684 1.00 87.88 74 LEU A C 1
ATOM 579 O O . LEU A 1 74 ? 8.881 2.989 -20.880 1.00 87.88 74 LEU A O 1
ATOM 583 N N . SER A 1 75 ? 9.466 3.320 -18.747 1.00 90.38 75 SER A N 1
ATOM 584 C CA . SER A 1 75 ? 10.770 3.889 -19.097 1.00 90.38 75 SER A CA 1
ATOM 585 C C . SER A 1 75 ? 11.704 2.839 -19.696 1.00 90.38 75 SER A C 1
ATOM 587 O O . SER A 1 75 ? 12.371 3.118 -20.692 1.00 90.38 75 SER A O 1
ATOM 589 N N . LEU A 1 76 ? 11.700 1.613 -19.167 1.00 90.31 76 LEU A N 1
ATOM 590 C CA . LEU A 1 76 ? 12.518 0.519 -19.688 1.00 90.31 76 LEU A CA 1
ATOM 591 C C . LEU A 1 76 ? 12.082 0.092 -21.099 1.00 90.31 76 LEU A C 1
ATOM 593 O O . LEU A 1 76 ? 12.922 -0.119 -21.978 1.00 90.31 76 LEU A O 1
ATOM 597 N N . THR A 1 77 ? 10.771 0.001 -21.338 1.00 91.94 77 THR A N 1
ATOM 598 C CA . THR A 1 77 ? 10.209 -0.306 -22.668 1.00 91.94 77 THR A CA 1
ATOM 599 C C . THR A 1 77 ? 10.460 0.819 -23.675 1.00 91.94 77 THR A C 1
ATOM 601 O O . THR A 1 77 ? 10.830 0.556 -24.820 1.00 91.94 77 THR A O 1
ATOM 604 N N . ALA A 1 78 ? 10.348 2.081 -23.257 1.00 92.94 78 ALA A N 1
ATOM 605 C CA . ALA A 1 78 ? 10.696 3.218 -24.104 1.00 92.94 78 ALA A CA 1
ATOM 606 C C . ALA A 1 78 ? 12.195 3.231 -24.457 1.00 92.94 78 ALA A C 1
ATOM 608 O O . ALA A 1 78 ? 12.553 3.397 -25.623 1.00 92.94 78 ALA A O 1
ATOM 609 N N . ALA A 1 79 ? 13.074 2.998 -23.478 1.00 93.25 79 ALA A N 1
ATOM 610 C CA . ALA A 1 79 ? 14.520 2.965 -23.691 1.00 93.25 79 ALA A CA 1
ATOM 611 C C . ALA A 1 79 ? 14.938 1.858 -24.673 1.00 93.25 79 ALA A C 1
ATOM 613 O O . ALA A 1 79 ? 15.763 2.086 -25.559 1.00 93.25 79 ALA A O 1
ATOM 614 N N . THR A 1 80 ? 14.335 0.672 -24.562 1.00 93.12 80 THR A N 1
ATOM 615 C CA . THR A 1 80 ? 14.599 -0.440 -25.490 1.00 93.12 80 THR A CA 1
ATOM 616 C C . THR A 1 80 ? 14.128 -0.136 -26.912 1.00 93.12 80 THR A C 1
ATOM 618 O O . THR A 1 80 ? 14.863 -0.416 -27.860 1.00 93.12 80 THR A O 1
ATOM 621 N N . LEU A 1 81 ? 12.967 0.503 -27.088 1.00 95.81 81 LEU A N 1
ATOM 622 C CA . LEU A 1 81 ? 12.503 0.940 -28.411 1.00 95.81 81 LEU A CA 1
ATOM 623 C C . LEU A 1 81 ? 13.441 1.968 -29.052 1.00 95.81 81 LEU A C 1
ATOM 625 O O . LEU A 1 81 ? 13.789 1.831 -30.226 1.00 95.81 81 LEU A O 1
ATOM 629 N N . VAL A 1 82 ? 13.894 2.964 -28.287 1.00 95.38 82 VAL A N 1
ATOM 630 C CA . VAL A 1 82 ? 14.847 3.975 -28.776 1.00 95.38 82 VAL A CA 1
ATOM 631 C C . VAL A 1 82 ? 16.150 3.318 -29.231 1.00 95.38 82 VAL A C 1
ATOM 633 O O . VAL A 1 82 ? 16.667 3.650 -30.300 1.00 95.38 82 VAL A O 1
ATOM 636 N N . LEU A 1 83 ? 16.652 2.345 -28.468 1.00 94.25 83 LEU A N 1
ATOM 637 C CA . LEU A 1 83 ? 17.876 1.626 -28.809 1.00 94.25 83 LEU A CA 1
ATOM 638 C C . LEU A 1 83 ? 17.731 0.836 -30.120 1.00 94.25 83 LEU A C 1
ATOM 640 O O . LEU A 1 83 ? 18.612 0.902 -30.978 1.00 94.25 83 LEU A O 1
ATOM 644 N N . LEU A 1 84 ? 16.606 0.144 -30.321 1.00 94.19 84 LEU A N 1
ATOM 645 C CA . LEU A 1 84 ? 16.342 -0.586 -31.565 1.00 94.19 84 LEU A CA 1
ATOM 646 C C . LEU A 1 84 ? 16.271 0.350 -32.778 1.00 94.19 84 LEU A C 1
ATOM 648 O O . LEU A 1 84 ? 16.871 0.060 -33.816 1.00 94.19 84 LEU A O 1
ATOM 652 N N . ILE A 1 85 ? 15.594 1.494 -32.645 1.00 94.56 85 ILE A N 1
ATOM 653 C CA . ILE A 1 85 ? 15.503 2.499 -33.714 1.00 94.56 85 ILE A CA 1
ATOM 654 C C . ILE A 1 85 ? 16.894 3.040 -34.063 1.00 94.56 85 ILE A C 1
ATOM 656 O O . ILE A 1 85 ? 17.234 3.138 -35.244 1.00 94.56 85 ILE A O 1
ATOM 660 N N . ALA A 1 86 ? 17.720 3.339 -33.057 1.00 92.06 86 ALA A N 1
ATOM 661 C CA . ALA A 1 86 ? 19.078 3.834 -33.262 1.00 92.06 86 ALA A CA 1
ATOM 662 C C . ALA A 1 86 ? 19.955 2.825 -34.024 1.00 92.06 86 ALA A C 1
ATOM 664 O O . ALA A 1 86 ? 20.657 3.207 -34.962 1.00 92.06 86 ALA A O 1
ATOM 665 N N . VAL A 1 87 ? 19.871 1.534 -33.684 1.00 94.19 87 VAL A N 1
ATOM 666 C CA . VAL A 1 87 ? 20.610 0.465 -34.379 1.00 94.19 87 VAL A CA 1
ATOM 667 C C . VAL A 1 87 ? 20.175 0.345 -35.841 1.00 94.19 87 VAL A C 1
ATOM 669 O O . VAL A 1 87 ? 21.023 0.269 -36.733 1.00 94.19 87 VAL A O 1
ATOM 672 N N . VAL A 1 88 ? 18.866 0.369 -36.112 1.00 93.69 88 VAL A N 1
ATOM 673 C CA . VAL A 1 88 ? 18.337 0.303 -37.484 1.00 93.69 88 VAL A CA 1
ATOM 674 C C . VAL A 1 88 ? 18.775 1.522 -38.295 1.00 93.69 88 VAL A C 1
ATOM 676 O O . VAL A 1 88 ? 19.258 1.374 -39.421 1.00 93.69 88 VAL A O 1
ATOM 679 N N . TYR A 1 89 ? 18.656 2.718 -37.717 1.00 93.50 89 TYR A N 1
ATOM 680 C CA . TYR A 1 89 ? 19.066 3.961 -38.362 1.00 93.50 89 TYR A CA 1
ATOM 681 C C . TYR A 1 89 ? 20.560 3.948 -38.701 1.00 93.50 89 TYR A C 1
ATOM 683 O O . TYR A 1 89 ? 20.943 4.223 -39.841 1.00 93.50 89 TYR A O 1
AT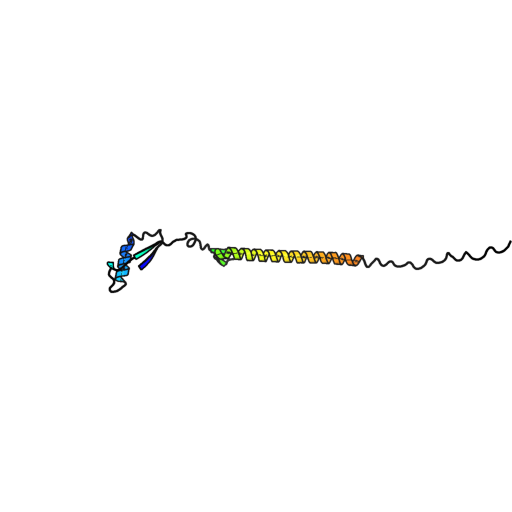OM 691 N N . LEU A 1 90 ? 21.401 3.538 -37.748 1.00 92.56 90 LEU A N 1
ATOM 692 C CA . LEU A 1 90 ? 22.844 3.445 -37.943 1.00 92.56 90 LEU A CA 1
ATOM 693 C C . LEU A 1 90 ? 23.211 2.390 -38.998 1.00 92.56 90 LEU A C 1
ATOM 695 O O . LEU A 1 90 ? 24.054 2.644 -39.859 1.00 92.56 90 LEU A O 1
ATOM 699 N N . GLY A 1 91 ? 22.542 1.235 -39.002 1.00 91.31 91 GLY A N 1
ATOM 700 C CA . GLY A 1 91 ? 22.753 0.190 -40.006 1.00 91.31 91 GLY A CA 1
ATOM 701 C C . GLY A 1 91 ? 22.401 0.644 -41.426 1.00 91.31 91 GLY A C 1
ATOM 702 O O . GLY A 1 91 ? 23.143 0.370 -42.377 1.00 91.31 91 GLY A O 1
ATOM 703 N N . LEU A 1 92 ? 21.300 1.384 -41.585 1.00 88.94 92 LEU A N 1
ATOM 704 C CA . LEU A 1 92 ? 20.918 1.981 -42.867 1.00 88.94 92 LEU A CA 1
ATOM 705 C C . LEU A 1 92 ? 21.895 3.078 -43.299 1.00 88.94 92 LEU A C 1
ATOM 707 O O . LEU A 1 92 ? 22.251 3.145 -44.479 1.00 88.94 92 LEU A O 1
ATOM 711 N N . TRP A 1 93 ? 22.368 3.898 -42.361 1.00 87.69 93 TRP A N 1
ATOM 712 C CA . TRP A 1 93 ? 23.335 4.955 -42.637 1.00 87.69 93 TRP A CA 1
ATOM 713 C C . TRP A 1 93 ? 24.685 4.391 -43.101 1.00 87.69 93 TRP A C 1
ATOM 715 O O . TRP A 1 93 ? 25.162 4.761 -44.175 1.00 87.69 93 TRP A O 1
ATOM 725 N N . ILE A 1 94 ? 25.240 3.398 -42.397 1.00 87.31 94 ILE A N 1
ATOM 726 C CA . ILE A 1 94 ? 26.485 2.718 -42.800 1.00 87.31 94 ILE A CA 1
ATOM 727 C C . ILE A 1 94 ? 26.329 2.071 -44.183 1.00 87.31 94 ILE A C 1
ATOM 729 O O . ILE A 1 94 ? 27.231 2.151 -45.021 1.00 87.31 94 ILE A O 1
ATOM 733 N N . ARG A 1 95 ? 25.170 1.459 -44.465 1.00 83.75 95 ARG A N 1
ATOM 734 C CA . ARG A 1 95 ? 24.873 0.901 -45.794 1.00 83.75 95 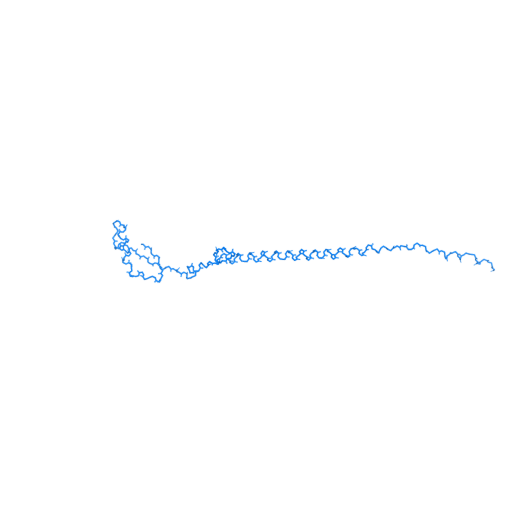ARG A CA 1
ATOM 735 C C . ARG A 1 95 ? 24.834 1.963 -46.891 1.00 83.75 95 ARG A C 1
ATOM 737 O O . ARG A 1 95 ? 25.187 1.637 -48.021 1.00 83.75 95 ARG A O 1
ATOM 744 N N . ARG A 1 96 ? 24.417 3.199 -46.600 1.00 77.06 96 ARG A N 1
ATOM 745 C CA . ARG A 1 96 ? 24.471 4.300 -47.575 1.00 77.06 96 ARG A CA 1
ATOM 746 C C . ARG A 1 96 ? 25.893 4.809 -47.788 1.00 77.06 96 ARG A C 1
ATOM 748 O O . ARG A 1 96 ? 26.291 4.974 -48.936 1.00 77.06 96 ARG A O 1
ATOM 755 N N . VAL A 1 97 ? 26.676 4.966 -46.721 1.00 76.69 97 VAL A N 1
ATOM 756 C CA . VAL A 1 97 ? 28.068 5.445 -46.813 1.00 76.69 97 VAL A CA 1
ATOM 757 C C . VAL A 1 97 ? 28.954 4.462 -47.585 1.00 76.69 97 VAL A C 1
ATOM 759 O O . VAL A 1 97 ? 29.718 4.875 -48.453 1.00 76.69 97 VAL A O 1
ATOM 762 N N . LYS A 1 98 ? 28.791 3.147 -47.377 1.00 69.06 98 LYS A N 1
ATOM 763 C CA . LYS A 1 98 ? 29.541 2.136 -48.148 1.00 69.06 98 LYS A CA 1
ATOM 764 C C . LYS A 1 98 ? 29.245 2.165 -49.653 1.00 69.06 98 LYS A C 1
ATOM 766 O O . LYS A 1 98 ? 30.119 1.807 -50.429 1.00 69.06 98 LYS A O 1
ATOM 771 N N . ARG A 1 99 ? 28.054 2.610 -50.079 1.00 58.69 99 ARG A N 1
ATOM 772 C CA . ARG A 1 99 ? 27.734 2.777 -51.511 1.00 58.69 99 ARG A CA 1
ATOM 773 C C . ARG A 1 99 ? 28.346 4.042 -52.113 1.00 58.69 99 ARG A C 1
ATOM 775 O O . ARG A 1 99 ? 28.565 4.071 -53.316 1.00 58.69 99 ARG A O 1
ATOM 782 N N . ALA A 1 100 ? 28.631 5.059 -51.301 1.00 59.44 100 ALA A N 1
ATOM 783 C CA . ALA A 1 100 ? 29.265 6.291 -51.767 1.00 59.44 100 ALA A CA 1
ATOM 784 C C . ALA A 1 100 ? 30.778 6.112 -52.005 1.00 59.44 100 ALA A C 1
ATOM 786 O O . ALA A 1 100 ? 31.312 6.667 -52.959 1.00 59.44 100 ALA A O 1
ATOM 787 N N . GLY A 1 101 ? 31.455 5.274 -51.209 1.00 56.50 101 GLY A N 1
ATOM 788 C CA . GLY A 1 101 ? 32.903 5.048 -51.331 1.00 56.50 101 GLY A CA 1
ATOM 789 C C . GLY A 1 101 ? 33.353 4.217 -52.543 1.00 56.50 101 GLY A C 1
ATOM 790 O O . GLY A 1 101 ? 34.525 4.249 -52.899 1.00 56.50 101 GLY A O 1
ATOM 791 N N . THR A 1 102 ? 32.457 3.478 -53.206 1.00 55.44 102 THR A N 1
ATOM 792 C CA . THR A 1 102 ? 32.817 2.662 -54.388 1.00 55.44 102 THR A CA 1
ATOM 793 C C . THR A 1 102 ? 32.793 3.460 -55.698 1.00 55.44 102 THR A C 1
ATOM 795 O O . THR A 1 102 ? 33.325 2.997 -56.702 1.00 55.44 102 THR A O 1
ATOM 798 N N . VAL A 1 103 ? 32.217 4.667 -55.712 1.00 54.88 103 VAL A N 1
ATOM 799 C CA . VAL A 1 103 ? 32.079 5.474 -56.940 1.00 54.88 103 VAL A CA 1
ATOM 800 C C . VAL A 1 103 ? 33.296 6.381 -57.183 1.00 54.88 103 VAL A C 1
ATOM 802 O O . VAL A 1 103 ? 33.585 6.720 -58.327 1.00 54.88 103 VAL A O 1
ATOM 805 N N . GLU A 1 104 ? 34.076 6.718 -56.151 1.00 54.75 104 GLU A N 1
ATOM 806 C CA . GLU A 1 104 ? 35.263 7.579 -56.307 1.00 54.75 104 GLU A CA 1
ATOM 807 C C . GLU A 1 104 ? 36.525 6.843 -56.796 1.00 54.75 104 GLU A C 1
ATOM 809 O O . GLU A 1 104 ? 37.427 7.478 -57.336 1.00 54.75 104 GLU A O 1
ATOM 814 N N . SER A 1 105 ? 36.587 5.506 -56.720 1.00 52.06 105 SER A N 1
ATOM 815 C CA . SER A 1 105 ? 37.774 4.741 -57.155 1.00 52.06 105 SER A CA 1
ATOM 816 C C . SER A 1 105 ? 37.841 4.456 -58.666 1.00 52.06 105 SER A C 1
ATOM 818 O O . SER A 1 105 ? 38.736 3.738 -59.107 1.00 52.06 105 SER A O 1
ATOM 820 N N . LEU A 1 106 ? 36.922 5.001 -59.471 1.00 57.38 106 LEU A N 1
ATOM 821 C CA . LEU A 1 106 ? 36.903 4.862 -60.940 1.00 57.38 106 LEU A CA 1
ATOM 822 C C . LEU A 1 106 ? 37.256 6.161 -61.680 1.00 57.38 106 LEU A C 1
ATOM 824 O O . LEU A 1 106 ? 37.114 6.239 -62.899 1.00 57.38 106 LEU A O 1
ATOM 828 N N . LYS A 1 107 ? 37.754 7.177 -60.966 1.00 49.88 107 LYS A N 1
ATOM 829 C CA . LYS A 1 107 ? 38.242 8.427 -61.562 1.00 49.88 107 LYS A CA 1
ATOM 830 C C . LYS A 1 107 ? 39.748 8.602 -61.369 1.00 49.88 107 LYS A C 1
ATOM 832 O O . LYS A 1 107 ? 40.217 9.664 -60.982 1.00 49.88 107 LYS A O 1
ATOM 837 N N . THR A 1 108 ? 40.522 7.565 -61.670 1.00 59.34 108 THR A N 1
ATOM 838 C CA . THR A 1 108 ? 41.918 7.755 -62.079 1.00 59.34 108 THR A CA 1
ATOM 839 C C . THR A 1 108 ? 41.907 8.227 -63.534 1.00 59.34 108 THR A C 1
ATOM 841 O O . THR A 1 108 ? 41.477 7.457 -64.397 1.00 59.34 108 THR A O 1
ATOM 844 N N . PRO A 1 109 ? 42.330 9.462 -63.856 1.00 53.72 109 PRO A N 1
ATOM 845 C CA . PRO A 1 109 ? 42.560 9.834 -65.242 1.00 53.72 109 PRO A CA 1
ATOM 846 C C . PRO A 1 109 ? 43.722 8.990 -65.774 1.00 53.72 109 PRO A C 1
ATOM 848 O O . PRO A 1 109 ? 44.886 9.226 -65.457 1.00 53.72 109 PRO A O 1
ATOM 851 N N . VAL A 1 110 ? 43.389 7.970 -66.562 1.00 58.41 110 VAL A N 1
ATOM 852 C CA . VAL A 1 110 ? 44.336 7.308 -67.455 1.00 58.41 110 VAL A CA 1
ATOM 853 C C . VAL A 1 110 ? 44.803 8.373 -68.443 1.00 58.41 110 VAL A C 1
ATOM 855 O O . VAL A 1 110 ? 44.014 8.889 -69.232 1.00 58.41 110 VAL A O 1
ATOM 858 N N . LEU A 1 111 ? 46.076 8.743 -68.337 1.00 60.66 111 LEU A N 1
ATOM 859 C CA . LEU A 1 111 ? 46.792 9.541 -69.325 1.00 60.66 111 LEU A CA 1
ATOM 860 C C . LEU A 1 111 ? 46.672 8.866 -70.702 1.00 60.66 111 LEU A C 1
ATOM 862 O O . LEU A 1 111 ? 47.084 7.710 -70.822 1.00 60.66 111 LEU A O 1
ATOM 866 N N . PRO A 1 112 ? 46.187 9.545 -71.757 1.00 59.97 112 PRO A N 1
ATOM 867 C CA . PRO A 1 112 ? 46.476 9.105 -73.107 1.00 59.97 112 PRO A CA 1
ATOM 868 C C . PRO A 1 112 ? 47.934 9.447 -73.430 1.00 59.97 112 PRO A C 1
ATOM 870 O O . PRO A 1 112 ? 48.312 10.584 -73.714 1.00 59.97 112 PRO A O 1
ATOM 873 N N . GLU A 1 113 ? 48.753 8.408 -73.348 1.00 54.41 113 GLU A N 1
ATOM 874 C CA . GLU A 1 113 ? 49.965 8.222 -74.130 1.00 54.41 113 GLU A CA 1
ATOM 875 C C . GLU A 1 113 ? 49.697 8.579 -75.612 1.00 54.41 113 GLU A C 1
ATOM 877 O O . GLU A 1 113 ? 48.694 8.157 -76.183 1.00 54.41 113 GLU A O 1
ATOM 882 N N . ARG A 1 114 ? 50.641 9.295 -76.238 1.00 51.72 114 ARG A N 1
ATOM 883 C CA . ARG A 1 114 ? 50.786 9.531 -77.693 1.00 51.72 114 ARG A CA 1
ATOM 884 C C . ARG A 1 114 ? 49.847 10.541 -78.369 1.00 51.72 114 ARG A C 1
ATOM 886 O O . ARG A 1 114 ? 48.847 10.191 -78.985 1.00 51.72 114 ARG A O 1
ATOM 893 N N . VAL A 1 115 ? 50.348 11.771 -78.485 1.00 53.16 115 VAL A N 1
ATOM 894 C CA . VAL A 1 115 ? 50.276 12.523 -79.750 1.00 53.16 115 VAL A CA 1
ATOM 895 C C . VAL A 1 115 ? 51.713 12.783 -80.189 1.00 53.16 115 VAL A C 1
ATOM 897 O O . VAL A 1 115 ? 52.400 13.651 -79.656 1.00 53.16 115 VAL A O 1
ATOM 900 N N . GLY A 1 116 ? 52.190 11.930 -81.093 1.00 53.16 116 GLY A N 1
ATOM 901 C CA . GLY A 1 116 ? 53.431 12.142 -81.820 1.00 53.16 116 GLY A CA 1
ATOM 902 C C . GLY A 1 116 ? 53.255 13.177 -82.930 1.00 53.16 116 GLY A C 1
ATOM 903 O O . GLY A 1 116 ? 52.146 13.447 -83.383 1.00 53.16 116 GLY A O 1
ATOM 904 N N . ASP A 1 117 ? 54.401 13.686 -83.368 1.00 58.00 117 ASP A N 1
ATOM 905 C CA . ASP A 1 117 ? 54.658 14.199 -84.712 1.00 58.00 117 ASP A CA 1
ATOM 906 C C . ASP A 1 117 ? 53.909 15.458 -85.163 1.00 58.00 117 ASP A C 1
ATOM 908 O O . ASP A 1 117 ? 52.917 15.424 -85.882 1.00 58.00 117 ASP A O 1
ATOM 912 N N . GLY A 1 118 ? 54.497 16.616 -84.838 1.00 53.28 118 GLY A N 1
ATOM 913 C CA . GLY A 1 118 ? 54.078 17.888 -85.435 1.00 53.28 118 GLY A CA 1
ATOM 914 C C . GLY A 1 118 ? 55.071 19.053 -85.406 1.00 53.28 118 GLY A C 1
ATOM 915 O O . GLY A 1 118 ? 54.714 20.127 -85.872 1.00 53.28 118 GLY A O 1
ATOM 916 N N . LEU A 1 119 ? 56.301 18.901 -84.891 1.00 54.31 119 LEU A N 1
ATOM 917 C CA . LEU A 1 119 ? 57.231 20.037 -84.707 1.00 54.31 119 LEU A CA 1
ATOM 918 C C . LEU A 1 119 ? 58.658 19.799 -85.242 1.00 54.31 119 LEU A C 1
ATOM 920 O O . LEU A 1 119 ? 59.616 20.430 -84.807 1.00 54.31 119 LEU A O 1
ATOM 924 N N . ARG A 1 120 ? 58.806 18.949 -86.269 1.00 55.72 120 ARG A N 1
ATOM 925 C CA . ARG A 1 120 ? 59.988 18.929 -87.157 1.00 55.72 120 ARG A CA 1
ATOM 926 C C . ARG A 1 120 ? 59.690 19.679 -88.461 1.00 55.72 120 ARG A C 1
ATOM 928 O O . ARG A 1 120 ? 59.617 19.064 -89.519 1.00 55.72 120 ARG A O 1
ATOM 935 N N . LYS A 1 121 ? 59.500 21.004 -88.420 1.00 58.16 121 LYS A N 1
ATOM 936 C CA . LYS A 1 121 ? 59.541 21.815 -89.656 1.00 58.16 121 LYS A CA 1
ATOM 937 C C . LYS A 1 121 ? 59.810 23.306 -89.444 1.00 58.16 121 LYS A C 1
ATOM 939 O O . LYS A 1 121 ? 59.161 24.136 -90.061 1.00 58.16 121 LYS A O 1
ATOM 944 N N . THR A 1 122 ? 60.794 23.661 -88.623 1.00 58.59 122 THR A N 1
ATOM 945 C CA . THR A 1 122 ? 61.353 25.027 -88.619 1.00 58.59 122 THR A CA 1
ATOM 946 C C . THR A 1 122 ? 62.861 24.992 -88.383 1.00 58.59 122 THR A C 1
ATOM 948 O O . THR A 1 122 ? 63.372 25.462 -87.374 1.00 58.59 122 THR A O 1
ATOM 951 N N . MET A 1 123 ? 63.590 24.407 -89.328 1.00 54.66 123 MET A N 1
ATOM 952 C CA . MET A 1 123 ? 64.986 24.757 -89.578 1.00 54.66 123 MET A CA 1
ATOM 953 C C . MET A 1 123 ? 65.180 24.828 -91.098 1.00 54.66 123 MET A C 1
ATOM 955 O O . MET A 1 123 ? 64.615 24.015 -91.825 1.00 54.66 123 MET A O 1
ATOM 959 N N . HIS A 1 124 ? 65.995 25.785 -91.544 1.00 53.84 124 HIS A N 1
ATOM 960 C CA . HIS A 1 124 ? 66.525 25.947 -92.907 1.00 53.84 124 HIS A CA 1
ATOM 961 C C . HIS A 1 124 ? 65.655 26.607 -93.996 1.00 53.84 124 HIS A C 1
ATOM 963 O O . HIS A 1 124 ? 65.195 25.966 -94.936 1.00 53.84 124 HIS A O 1
ATOM 969 N N . ARG A 1 125 ? 65.561 27.940 -93.925 1.00 50.22 125 ARG A N 1
ATOM 970 C CA . ARG A 1 125 ? 65.635 28.933 -95.030 1.00 50.22 125 ARG A CA 1
ATOM 971 C C . ARG A 1 125 ? 65.369 30.277 -94.344 1.00 50.22 125 ARG A C 1
ATOM 973 O O . ARG A 1 125 ? 64.306 30.439 -93.772 1.00 50.22 12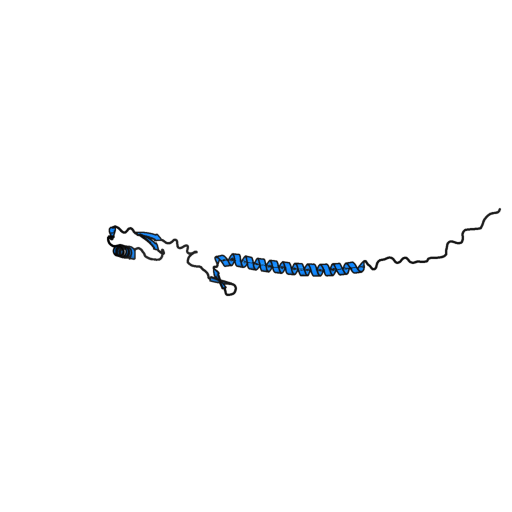5 ARG A O 1
ATOM 980 N N . VAL A 1 126 ? 66.290 31.223 -94.227 1.00 53.03 126 VAL A N 1
ATOM 981 C CA . VAL A 1 126 ? 66.948 31.939 -95.318 1.00 53.03 126 VAL A CA 1
ATOM 982 C C . VAL A 1 126 ? 68.254 32.534 -94.778 1.00 53.03 126 VAL A C 1
ATOM 984 O O . VAL A 1 126 ? 68.248 33.306 -93.825 1.00 53.03 126 VAL A O 1
ATOM 987 N N . SER A 1 127 ? 69.360 32.149 -95.406 1.00 51.47 127 SER A N 1
ATOM 988 C CA . SER A 1 127 ? 70.599 32.917 -95.496 1.00 51.47 127 SER A CA 1
ATOM 989 C C . SER A 1 127 ? 70.784 33.208 -96.987 1.00 51.47 127 SER A C 1
ATOM 991 O O . SER A 1 127 ? 70.631 32.282 -97.787 1.00 51.47 127 SER A O 1
ATOM 993 N N . GLY A 1 128 ? 71.067 34.463 -97.342 1.00 55.31 128 GLY A N 1
ATOM 994 C CA . GLY A 1 128 ? 71.552 34.860 -98.667 1.00 55.31 128 GLY A CA 1
ATOM 995 C C . GLY A 1 128 ? 70.589 35.699 -99.510 1.00 55.31 128 GLY A C 1
ATOM 996 O O . GLY A 1 128 ? 69.828 35.141 -100.298 1.00 55.31 128 GLY A O 1
ATOM 997 N N . ALA A 1 129 ? 70.685 37.022 -99.368 1.00 46.91 129 ALA A N 1
ATOM 998 C CA . ALA A 1 129 ? 70.807 38.004 -100.455 1.00 46.91 129 ALA A CA 1
ATOM 999 C C . ALA A 1 129 ? 71.130 39.374 -99.842 1.00 46.91 129 ALA A C 1
ATOM 1001 O O . ALA A 1 129 ? 70.389 39.777 -98.918 1.00 46.91 129 ALA A O 1
#

Foldseek 3Di:
DEDEDAPVDPCVVCVLVVLVVVQVVDPPRDSVNDDYDYDYPPPPVVPPPDQPQDDDPNDGDGPVVVVVVVVVVVVVVVVVVVVVVVVVVVVVVVVVVVVVVVVVVPPPPDDDDDDDDDPPDPDDDDDDD

Radius of gyration: 49.7 Å; chains: 1; bounding box: 95×50×145 Å

Secondary structure (DSSP, 8-state):
-EEEE-TTS-HHHHHHHHHHHHHHHSTT--GGG---EEEE----TTTSS---EEEETTEEEEHHHHHHHHHHHHHHHHHHHHHHHHHHHHHHHHHHHHHHTTTGGG-----------------------

Sequence (129 aa):
VFIKYLPETRLDEIKSEIKMIVARSIEGLSYDQVSLVMLAAAVDKGAVDQVRWSTLLGFRMPVESAQPLRTMVLSLTAATLVLLIAVVYLGLWIRRVKRAGTVESLKTPVLPERVGDGLRKTMHRVSGA